Protein AF-A0A7U7GAV8-F1 (afdb_monomer_lite)

Secondary structure (DSSP, 8-st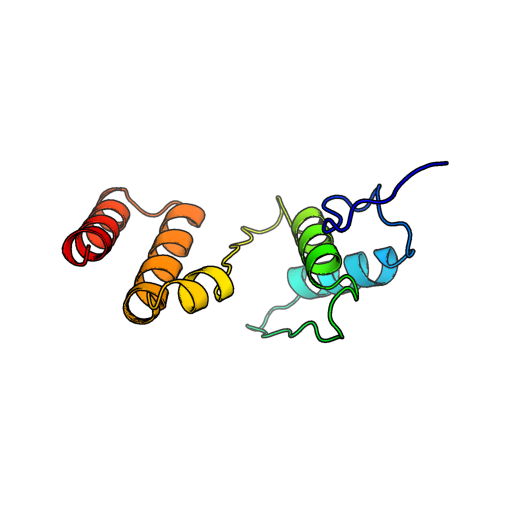ate):
-----S----SGGG-SS--HHHHHHHHHHHHH--S---------TTSSHHHHHHHHHHHHBTTB------HHHHHHTT-GGGHHHHHHHHHHHHTT--HHHHHHHHHHHHTT-

Foldseek 3Di:
DDDDDLDAAQEPVPDPPPCVVVLQVVLVCVLPPPDDDDDDDDDDPSPRSVNSVNHNCVSCPPVDQDQDDDCVVCVVPVVPVCRV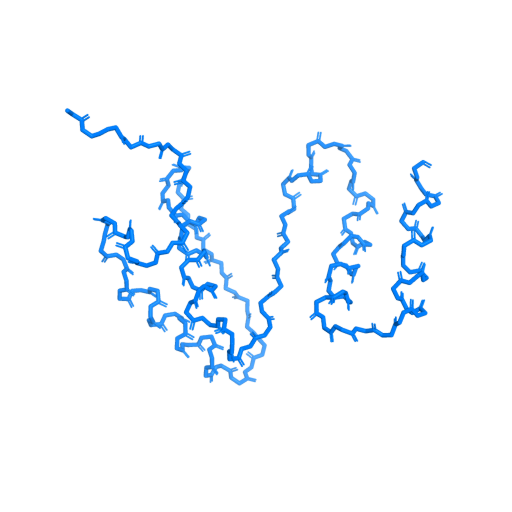LVSVLSVCVSVVHDPVVNVVSVVVNVVVD

pLDDT: mean 87.36, std 10.14, range [46.53, 97.38]

InterPro domains:
  IPR011646 KAP family P-loop domain [PF07693] (20-100)
  IPR027417 P-loop containing nucleoside triphosphate hydrolase [G3DSA:3.40.50.300] (19-111)
  IPR027417 P-loop containing nucleoside triphosphate hydrolase [SSF52540] (10-94)

Organism: NCBI:txid1400861

Radius of gyration: 17.22 Å; chains: 1; bounding box: 37×32×47 Å

Structure (mmCIF, N/CA/C/O backbone):
data_AF-A0A7U7GAV8-F1
#
_entry.id   AF-A0A7U7GAV8-F1
#
loop_
_atom_site.group_PDB
_atom_site.id
_atom_site.type_symbol
_atom_site.label_atom_id
_atom_site.label_alt_id
_atom_site.label_comp_id
_atom_site.label_asym_id
_atom_site.label_entity_id
_atom_site.label_seq_id
_atom_site.pdbx_PDB_ins_code
_atom_site.Cartn_x
_atom_site.Cartn_y
_atom_site.Cartn_z
_atom_site.occupancy
_atom_site.B_iso_or_equiv
_atom_site.auth_seq_id
_atom_site.auth_comp_id
_atom_site.auth_asym_id
_atom_site.auth_atom_id
_atom_site.pdbx_PDB_model_num
ATOM 1 N N . MET A 1 1 ? 19.178 15.869 -22.718 1.00 53.53 1 MET A N 1
ATOM 2 C CA . MET A 1 1 ? 19.386 14.672 -21.874 1.00 53.53 1 MET A CA 1
ATOM 3 C C . MET A 1 1 ? 18.225 14.613 -20.892 1.00 53.53 1 MET A C 1
ATOM 5 O O . MET A 1 1 ? 18.012 15.599 -20.199 1.00 53.53 1 MET A O 1
ATOM 9 N N . LYS A 1 2 ? 17.403 13.557 -20.913 1.00 74.19 2 LYS A N 1
ATOM 10 C CA . LYS A 1 2 ? 16.281 13.408 -19.971 1.00 74.19 2 LYS A CA 1
ATOM 11 C C . LYS A 1 2 ? 16.854 12.826 -18.676 1.00 74.19 2 LYS A C 1
ATOM 13 O O . LYS A 1 2 ? 17.406 11.732 -18.713 1.00 74.19 2 LYS A O 1
ATOM 18 N N . GLY A 1 3 ? 16.825 13.593 -17.589 1.00 70.81 3 GLY A N 1
ATOM 19 C CA . GLY A 1 3 ? 17.223 13.104 -16.269 1.00 70.81 3 GLY A CA 1
ATOM 20 C C . GLY A 1 3 ? 16.116 12.237 -15.677 1.00 70.81 3 GLY A C 1
ATOM 21 O O . GLY A 1 3 ? 14.940 12.560 -15.841 1.00 70.81 3 GLY A O 1
ATOM 22 N N . TYR A 1 4 ? 16.491 11.150 -15.010 1.00 70.62 4 TYR A N 1
ATOM 23 C CA . TYR A 1 4 ? 15.569 10.329 -14.232 1.00 70.62 4 TYR A CA 1
ATOM 24 C C . TYR A 1 4 ? 15.815 10.616 -12.759 1.00 70.62 4 TYR A C 1
ATOM 26 O O . TYR A 1 4 ? 16.946 10.542 -12.283 1.00 70.62 4 TYR A O 1
ATOM 34 N N . THR A 1 5 ? 14.760 11.013 -12.063 1.00 77.56 5 THR A N 1
ATOM 35 C CA . THR A 1 5 ? 14.789 11.211 -10.618 1.00 77.56 5 THR A CA 1
ATOM 36 C C . THR A 1 5 ? 14.682 9.861 -9.927 1.00 77.56 5 THR A C 1
ATOM 38 O O . THR A 1 5 ? 13.912 9.012 -10.375 1.00 77.56 5 THR A O 1
ATOM 41 N N . ASP A 1 6 ? 15.410 9.683 -8.827 1.00 82.38 6 ASP A N 1
ATOM 42 C CA . ASP A 1 6 ? 15.304 8.503 -7.965 1.00 82.38 6 ASP A CA 1
ATOM 43 C C . ASP A 1 6 ? 14.013 8.577 -7.131 1.00 82.38 6 ASP A C 1
ATOM 45 O O . ASP A 1 6 ? 14.014 8.891 -5.942 1.00 82.38 6 ASP A O 1
ATOM 49 N N . ILE A 1 7 ? 12.879 8.419 -7.813 1.00 88.56 7 ILE A N 1
ATOM 50 C CA . ILE A 1 7 ? 11.536 8.445 -7.236 1.00 88.56 7 ILE A CA 1
ATOM 51 C C . ILE A 1 7 ? 10.819 7.177 -7.707 1.00 88.56 7 ILE A C 1
ATOM 53 O O . ILE A 1 7 ? 10.904 6.844 -8.894 1.00 88.56 7 ILE A O 1
ATOM 57 N N . PRO A 1 8 ? 10.108 6.466 -6.812 1.00 92.19 8 PRO A N 1
ATOM 58 C CA . PRO A 1 8 ? 9.283 5.335 -7.204 1.00 92.19 8 PRO A CA 1
ATOM 59 C C . PRO A 1 8 ? 8.293 5.699 -8.315 1.00 92.19 8 PRO A C 1
ATOM 61 O O . PRO A 1 8 ? 7.694 6.773 -8.310 1.00 92.19 8 PRO A O 1
ATOM 64 N N . VAL A 1 9 ? 8.095 4.785 -9.262 1.00 93.50 9 VAL A N 1
ATOM 65 C CA . VAL A 1 9 ? 7.081 4.948 -10.308 1.00 93.50 9 VAL A CA 1
ATOM 66 C C . VAL A 1 9 ? 5.702 4.826 -9.669 1.00 93.50 9 VAL A C 1
ATOM 68 O O . VAL A 1 9 ? 5.445 3.901 -8.903 1.00 93.50 9 VAL A O 1
ATOM 71 N N . GLU A 1 10 ? 4.813 5.764 -9.982 1.00 91.94 10 GLU A N 1
ATOM 72 C CA . GLU A 1 10 ? 3.448 5.792 -9.441 1.00 91.94 10 GLU A CA 1
ATOM 73 C C . GLU A 1 10 ? 2.419 5.190 -10.406 1.00 91.94 10 GLU A C 1
ATOM 75 O O . GLU A 1 10 ? 1.396 4.661 -9.976 1.00 91.94 10 GLU A O 1
ATOM 80 N N . LEU A 1 11 ? 2.672 5.270 -11.717 1.00 92.31 11 LEU A N 1
ATOM 81 C CA . LEU A 1 11 ? 1.712 4.897 -12.753 1.00 92.31 11 LEU A CA 1
ATOM 82 C C . LEU A 1 11 ? 2.319 3.893 -13.734 1.00 92.31 11 LEU A C 1
ATOM 84 O O . LEU A 1 11 ? 3.421 4.089 -14.234 1.00 92.31 11 LEU A O 1
ATOM 88 N N . ILE A 1 12 ? 1.533 2.889 -14.122 1.00 91.12 12 ILE A N 1
ATOM 89 C CA . ILE A 1 12 ? 1.899 1.851 -15.105 1.00 91.12 12 ILE A CA 1
ATOM 90 C C . ILE A 1 12 ? 2.304 2.425 -16.479 1.00 91.12 12 ILE A C 1
ATOM 92 O O . ILE A 1 12 ? 3.007 1.782 -17.258 1.00 91.12 12 ILE A O 1
ATOM 96 N N . LYS A 1 13 ? 1.851 3.637 -16.820 1.00 92.38 13 LYS A N 1
ATOM 97 C CA . LYS A 1 13 ? 2.236 4.316 -18.070 1.00 92.38 13 LYS A CA 1
ATOM 98 C C . LYS A 1 13 ? 3.696 4.793 -18.068 1.00 92.38 13 LYS A C 1
ATOM 100 O O . LYS A 1 13 ? 4.243 5.044 -19.135 1.00 92.38 13 LYS A O 1
ATOM 105 N N . AS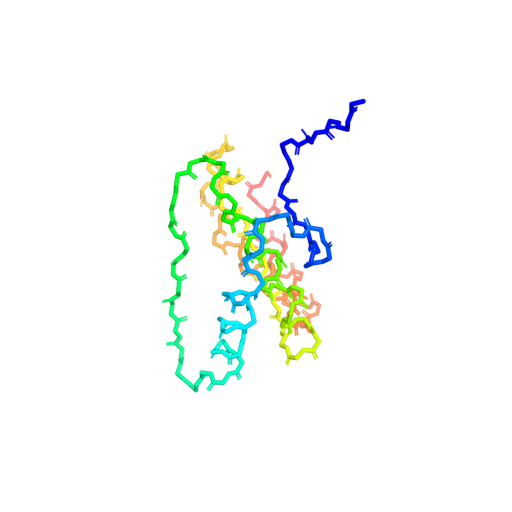P A 1 14 ? 4.275 4.944 -16.880 1.00 91.50 14 ASP A N 1
ATOM 106 C CA . ASP A 1 14 ? 5.633 5.431 -16.653 1.00 91.50 14 ASP A CA 1
ATOM 107 C C . ASP A 1 14 ? 6.600 4.258 -16.369 1.00 91.50 14 ASP A C 1
ATOM 109 O O . ASP A 1 14 ? 7.736 4.470 -15.946 1.00 91.50 14 ASP A O 1
ATOM 113 N N . ASP A 1 15 ? 6.159 3.015 -16.611 1.00 90.12 15 ASP A N 1
ATOM 114 C CA . ASP A 1 15 ? 6.973 1.805 -16.499 1.00 90.12 15 ASP A CA 1
ATOM 115 C C . ASP A 1 15 ? 7.993 1.709 -17.644 1.00 90.12 15 ASP A C 1
ATOM 117 O O . ASP A 1 15 ? 7.664 1.376 -18.780 1.00 90.12 15 ASP A O 1
ATOM 121 N N . ILE A 1 16 ? 9.250 2.015 -17.329 1.00 87.38 16 ILE A N 1
ATOM 122 C CA . ILE A 1 16 ? 10.378 1.958 -18.271 1.00 87.38 16 ILE A CA 1
ATOM 123 C C . ILE A 1 16 ? 10.987 0.549 -18.333 1.00 87.38 16 ILE A C 1
ATOM 125 O O . ILE A 1 16 ? 11.623 0.203 -19.326 1.00 87.38 16 ILE A O 1
ATOM 129 N N . MET A 1 17 ? 10.819 -0.253 -17.277 1.00 86.12 17 MET A N 1
ATOM 130 C CA . MET A 1 17 ? 11.463 -1.565 -17.133 1.00 86.12 17 MET A CA 1
ATOM 131 C C . MET A 1 17 ? 10.596 -2.714 -17.666 1.00 86.12 17 MET A C 1
ATOM 133 O O . MET A 1 17 ? 11.000 -3.868 -17.557 1.00 86.12 17 MET A O 1
ATOM 137 N N . ASP A 1 18 ? 9.429 -2.392 -18.232 1.00 90.88 18 ASP A N 1
ATOM 138 C CA . ASP A 1 18 ? 8.479 -3.329 -18.842 1.00 90.88 18 ASP A CA 1
ATOM 139 C C . ASP A 1 18 ? 8.095 -4.487 -17.904 1.00 90.88 18 ASP A C 1
ATOM 141 O O . ASP A 1 18 ? 8.020 -5.660 -18.275 1.00 90.88 18 ASP A O 1
ATOM 145 N N . VAL A 1 19 ? 7.860 -4.150 -16.634 1.00 92.75 19 VAL A N 1
ATOM 146 C CA . VAL A 1 19 ? 7.440 -5.104 -15.599 1.00 92.75 19 VAL A CA 1
ATOM 147 C C . VAL A 1 19 ? 5.921 -5.246 -15.514 1.00 92.75 19 VAL A C 1
ATOM 149 O O . VAL A 1 19 ? 5.427 -6.019 -14.689 1.00 92.75 19 VAL A O 1
ATOM 152 N N . ARG A 1 20 ? 5.167 -4.538 -16.365 1.00 94.81 20 ARG A N 1
ATOM 153 C CA . ARG A 1 20 ? 3.696 -4.557 -16.428 1.00 94.81 20 ARG A CA 1
ATOM 154 C C . ARG A 1 20 ? 3.093 -5.959 -16.351 1.00 94.81 20 ARG A C 1
ATOM 156 O O . ARG A 1 20 ? 2.147 -6.146 -15.593 1.00 94.81 20 ARG A O 1
ATOM 163 N N . VAL A 1 21 ? 3.653 -6.942 -17.058 1.00 95.69 21 VAL A N 1
ATOM 164 C CA . VAL A 1 21 ? 3.138 -8.325 -17.041 1.00 95.69 21 VAL A CA 1
ATOM 165 C C . VAL A 1 21 ? 3.102 -8.915 -15.625 1.00 95.69 21 VAL A C 1
ATOM 167 O O . VAL A 1 21 ? 2.141 -9.589 -15.253 1.00 95.69 21 VAL A O 1
ATOM 170 N N . TYR A 1 22 ? 4.105 -8.609 -14.795 1.00 95.50 22 TYR A N 1
ATOM 171 C CA . TYR A 1 22 ? 4.157 -9.046 -13.400 1.00 95.50 22 TYR A CA 1
ATOM 172 C C . TYR A 1 22 ? 3.155 -8.283 -12.532 1.00 95.50 22 TYR A C 1
ATOM 174 O O . TYR A 1 22 ? 2.541 -8.876 -11.647 1.00 95.50 22 TYR A O 1
ATOM 182 N N . ILE A 1 23 ? 2.970 -6.984 -12.794 1.00 96.62 23 ILE A N 1
ATOM 183 C CA . ILE A 1 23 ? 1.974 -6.153 -12.103 1.00 96.62 23 ILE A CA 1
ATOM 184 C C . ILE A 1 23 ? 0.570 -6.693 -12.344 1.00 96.62 23 ILE A C 1
ATOM 186 O O . ILE A 1 23 ? -0.175 -6.893 -11.386 1.00 96.62 23 ILE A O 1
ATOM 190 N N . GLU A 1 24 ? 0.216 -6.932 -13.604 1.00 96.38 24 GLU A N 1
ATOM 191 C CA . GLU A 1 24 ? -1.109 -7.406 -14.002 1.00 96.38 24 GLU A CA 1
ATOM 192 C C . GLU A 1 24 ? -1.374 -8.798 -13.425 1.00 96.38 24 GLU A C 1
ATOM 194 O O . GLU A 1 24 ? -2.351 -8.972 -12.698 1.00 96.38 24 GLU A O 1
ATOM 199 N N . SER A 1 25 ? -0.442 -9.738 -13.614 1.00 97.00 25 SER A N 1
ATOM 200 C CA . SER A 1 25 ? -0.577 -11.113 -13.110 1.00 97.00 25 SER A CA 1
ATOM 201 C C . SER A 1 25 ? -0.733 -11.165 -11.586 1.00 97.00 25 SER A C 1
ATOM 203 O O . SER A 1 25 ? -1.594 -11.872 -11.061 1.00 97.00 25 SER A O 1
ATOM 205 N N . LEU A 1 26 ? 0.081 -10.401 -10.846 1.00 96.88 26 LEU A N 1
ATOM 206 C CA . LEU A 1 26 ? -0.012 -10.371 -9.386 1.00 96.88 26 LEU A CA 1
ATOM 207 C C . LEU A 1 26 ? -1.289 -9.664 -8.911 1.00 96.88 26 LEU A C 1
ATOM 209 O O . LEU A 1 26 ? -1.877 -10.068 -7.911 1.00 96.88 26 LEU A O 1
ATOM 213 N N . SER A 1 27 ? -1.747 -8.639 -9.630 1.00 96.88 27 SER A N 1
ATOM 214 C CA . SER A 1 27 ? -3.004 -7.953 -9.316 1.00 96.88 27 SER A CA 1
ATOM 215 C C . SER A 1 27 ? -4.209 -8.865 -9.531 1.00 96.88 27 SER A C 1
ATOM 217 O O . SER A 1 27 ? -5.104 -8.894 -8.690 1.00 96.88 27 SER A O 1
ATOM 219 N N . GLU A 1 28 ? -4.227 -9.640 -10.616 1.00 97.38 28 GLU A N 1
ATOM 220 C CA . GLU A 1 28 ? -5.255 -10.657 -10.864 1.00 97.38 28 GLU A CA 1
ATOM 221 C C . GLU A 1 28 ? -5.267 -11.719 -9.765 1.00 97.38 28 GLU A C 1
ATOM 223 O O . GLU A 1 28 ? -6.332 -12.029 -9.230 1.00 97.38 28 GLU A O 1
ATOM 228 N N . PHE A 1 29 ? -4.090 -12.204 -9.358 1.00 96.81 29 PHE A N 1
ATOM 229 C CA . PHE A 1 29 ? -3.973 -13.128 -8.233 1.00 96.81 29 PHE A CA 1
ATOM 230 C C . PHE A 1 29 ? -4.543 -12.533 -6.938 1.00 96.81 29 PHE A C 1
ATOM 232 O O . PHE A 1 29 ? -5.350 -13.181 -6.278 1.00 96.81 29 PHE A O 1
ATOM 239 N N . ILE A 1 30 ? -4.177 -11.294 -6.587 1.00 96.12 30 ILE A N 1
ATOM 240 C CA . ILE A 1 30 ? -4.674 -10.615 -5.376 1.00 96.12 30 ILE A CA 1
ATOM 241 C C . ILE A 1 30 ? -6.203 -10.477 -5.402 1.00 96.12 30 ILE A C 1
ATOM 243 O O . ILE A 1 30 ? -6.848 -10.666 -4.375 1.00 96.12 30 ILE A O 1
ATOM 247 N N . LEU A 1 31 ? -6.788 -10.159 -6.560 1.00 96.12 31 LEU A N 1
ATOM 248 C CA . LEU A 1 31 ? -8.235 -9.975 -6.710 1.00 96.12 31 LEU A CA 1
ATOM 249 C C . LEU A 1 31 ? -9.019 -11.295 -6.698 1.00 96.12 31 LEU A C 1
ATOM 251 O O . LEU A 1 31 ? -10.193 -11.289 -6.335 1.00 96.12 31 LEU A O 1
ATOM 255 N N . GLY A 1 32 ? -8.397 -12.399 -7.117 1.00 96.06 32 GLY A N 1
ATOM 256 C CA . GLY A 1 32 ? -9.017 -13.725 -7.174 1.00 96.06 32 GLY A CA 1
ATOM 257 C C . GLY A 1 32 ? -8.702 -14.638 -5.986 1.00 96.06 32 GLY A C 1
ATOM 258 O O . GLY A 1 32 ? -9.205 -15.758 -5.940 1.00 96.06 32 GLY A O 1
ATOM 259 N N . CYS A 1 33 ? -7.855 -14.216 -5.044 1.00 94.94 33 CYS A N 1
ATOM 260 C CA . CYS A 1 33 ? -7.440 -15.057 -3.925 1.00 94.94 33 CYS A CA 1
ATOM 261 C C . CYS A 1 33 ? -8.542 -15.152 -2.858 1.00 94.94 33 CYS A C 1
ATOM 263 O O . CYS A 1 33 ? -8.874 -14.167 -2.204 1.00 94.94 33 CYS A O 1
ATOM 265 N N . GLU A 1 34 ? -9.090 -16.352 -2.653 1.00 94.31 34 GLU A N 1
ATOM 266 C CA . GLU A 1 34 ? -10.167 -16.587 -1.676 1.00 94.31 34 GLU A CA 1
ATOM 267 C C . GLU A 1 34 ? -9.664 -16.681 -0.228 1.00 94.31 34 GLU A C 1
ATOM 269 O O . GLU A 1 34 ? -10.396 -16.398 0.720 1.00 94.31 34 GLU A O 1
ATOM 274 N N . THR A 1 35 ? -8.410 -17.094 -0.038 1.00 94.94 35 THR A N 1
ATOM 275 C CA . THR A 1 35 ? -7.814 -17.280 1.288 1.00 94.94 35 THR A CA 1
ATOM 276 C C . THR A 1 35 ? -6.974 -16.071 1.684 1.00 94.94 35 THR A C 1
ATOM 278 O O . THR A 1 35 ? -6.215 -15.580 0.848 1.00 94.94 35 THR A O 1
ATOM 281 N N . PRO A 1 36 ? -6.990 -15.638 2.958 1.00 94.50 36 PRO A N 1
ATOM 282 C CA . PRO A 1 36 ? -6.044 -14.640 3.442 1.00 94.50 36 PRO A CA 1
ATOM 283 C C . PRO A 1 36 ? -4.601 -15.057 3.128 1.00 94.50 36 PRO A C 1
ATOM 285 O O . PRO A 1 36 ? -4.157 -16.132 3.531 1.00 94.50 36 PRO A O 1
ATOM 288 N N . MET A 1 37 ? -3.880 -14.210 2.396 1.00 94.12 37 MET A N 1
ATOM 289 C CA . MET A 1 37 ? -2.539 -14.498 1.890 1.00 94.12 37 MET A CA 1
ATOM 290 C C . MET A 1 37 ? -1.579 -13.365 2.245 1.00 94.12 37 MET A C 1
ATOM 292 O O . MET A 1 37 ? -1.930 -12.189 2.156 1.00 94.12 37 MET A O 1
ATOM 296 N N . THR A 1 38 ? -0.342 -13.726 2.587 1.00 95.31 38 THR A N 1
ATOM 297 C CA . THR A 1 38 ? 0.750 -12.774 2.817 1.00 95.31 38 THR A CA 1
ATOM 298 C C . THR A 1 38 ? 1.758 -12.885 1.682 1.00 95.31 38 THR A C 1
ATOM 300 O O . THR A 1 38 ? 2.303 -13.958 1.437 1.00 95.31 38 THR A O 1
ATOM 303 N N . ILE A 1 39 ? 2.034 -11.768 1.008 1.00 94.44 39 ILE A N 1
ATOM 304 C CA . ILE A 1 39 ? 2.969 -11.695 -0.121 1.00 94.44 39 ILE A CA 1
ATOM 305 C C . ILE A 1 39 ? 4.114 -10.759 0.253 1.00 94.44 39 ILE A C 1
ATOM 307 O O . ILE A 1 39 ? 3.884 -9.646 0.726 1.00 94.44 39 ILE A O 1
ATOM 311 N N . ALA A 1 40 ? 5.350 -11.198 0.022 1.00 95.50 40 ALA A N 1
ATOM 312 C CA . ALA A 1 40 ? 6.542 -10.383 0.215 1.00 95.50 40 ALA A CA 1
ATOM 313 C C . ALA A 1 40 ? 7.175 -10.037 -1.138 1.00 95.50 40 ALA A C 1
ATOM 315 O O . ALA A 1 40 ? 7.446 -10.924 -1.943 1.00 95.50 40 ALA A O 1
ATOM 316 N N . ILE A 1 41 ? 7.457 -8.751 -1.364 1.00 94.44 41 ILE A N 1
ATOM 317 C CA . ILE A 1 41 ? 8.248 -8.279 -2.507 1.00 94.44 41 ILE A CA 1
ATOM 318 C C . ILE A 1 41 ? 9.675 -8.030 -2.015 1.00 94.44 41 ILE A C 1
ATOM 320 O O . ILE A 1 41 ? 9.900 -7.193 -1.139 1.00 94.44 41 ILE A O 1
ATOM 324 N N . GLN A 1 42 ? 10.640 -8.762 -2.568 1.00 94.75 42 GLN A N 1
ATOM 325 C CA . GLN A 1 42 ? 12.043 -8.747 -2.144 1.00 94.75 42 GLN A CA 1
ATOM 326 C C . GLN A 1 42 ? 12.963 -8.264 -3.270 1.00 94.75 42 GLN A C 1
ATOM 328 O O . GLN A 1 42 ? 12.611 -8.323 -4.444 1.00 94.75 42 GLN A O 1
ATOM 333 N N . GLY A 1 43 ? 14.137 -7.749 -2.903 1.00 93.25 43 GLY A N 1
ATOM 334 C CA . GLY A 1 43 ? 15.131 -7.222 -3.840 1.00 93.25 43 GLY A CA 1
ATOM 335 C C . GLY A 1 43 ? 15.992 -6.124 -3.220 1.00 93.25 43 GLY A C 1
ATOM 336 O O . GLY A 1 43 ? 15.670 -5.609 -2.144 1.00 93.25 43 GLY A O 1
ATOM 337 N N . ASP A 1 44 ? 17.049 -5.725 -3.918 1.00 95.00 44 ASP A N 1
ATOM 338 C CA . ASP A 1 44 ? 18.036 -4.746 -3.445 1.00 95.00 44 ASP A CA 1
ATOM 339 C C . ASP A 1 44 ? 17.508 -3.305 -3.405 1.00 95.00 44 ASP A C 1
ATOM 341 O O . ASP A 1 44 ? 16.454 -2.973 -3.959 1.00 95.00 44 ASP A O 1
ATOM 345 N N . TRP A 1 45 ? 18.222 -2.406 -2.726 1.00 91.06 45 TRP A N 1
ATOM 346 C CA . TRP A 1 45 ? 17.885 -0.980 -2.752 1.00 91.06 45 TRP A CA 1
ATOM 347 C C . TRP A 1 45 ? 17.889 -0.453 -4.195 1.00 91.06 45 TRP A C 1
ATOM 349 O O . TRP A 1 45 ? 18.776 -0.776 -4.976 1.00 91.06 45 TRP A O 1
ATOM 359 N N . GLY A 1 46 ? 16.875 0.333 -4.563 1.00 89.44 46 GLY A N 1
ATOM 360 C CA . GLY A 1 46 ? 16.727 0.840 -5.933 1.00 89.44 46 GLY A CA 1
ATOM 361 C C . GLY A 1 46 ? 16.173 -0.168 -6.951 1.00 89.44 46 GLY A C 1
ATOM 362 O O . GLY A 1 46 ? 15.951 0.201 -8.097 1.00 89.44 46 GLY A O 1
ATOM 363 N N . SER A 1 47 ? 15.853 -1.409 -6.560 1.00 91.12 47 SER A N 1
ATOM 364 C CA . SER A 1 47 ? 15.334 -2.436 -7.486 1.00 91.12 47 SER A CA 1
ATOM 365 C C . SER A 1 47 ? 13.872 -2.239 -7.936 1.00 91.12 47 SER A C 1
ATOM 367 O O . SER A 1 47 ? 13.293 -3.135 -8.540 1.00 91.12 47 SER A O 1
ATOM 369 N N . GLY A 1 48 ? 13.226 -1.121 -7.585 1.00 92.38 48 GLY A N 1
ATOM 370 C CA . GLY A 1 48 ? 11.850 -0.824 -8.006 1.00 92.38 48 GLY A CA 1
ATOM 371 C C . GLY A 1 48 ? 10.728 -1.493 -7.197 1.00 92.38 48 GLY A C 1
ATOM 372 O O . GLY A 1 48 ? 9.590 -1.503 -7.651 1.00 92.38 48 GLY A O 1
ATOM 373 N N . LYS A 1 49 ? 10.985 -2.014 -5.988 1.00 94.75 49 LYS A N 1
ATOM 374 C CA . LYS A 1 49 ? 9.938 -2.646 -5.146 1.00 94.75 49 LYS A CA 1
ATOM 375 C C . LYS A 1 49 ? 8.762 -1.712 -4.847 1.00 94.75 49 LYS A C 1
ATOM 377 O O . LYS A 1 49 ? 7.613 -2.090 -5.035 1.00 94.75 49 LYS A O 1
ATOM 382 N N . THR A 1 50 ? 9.047 -0.481 -4.419 1.00 94.69 50 THR A N 1
ATOM 383 C CA . THR A 1 50 ? 8.005 0.519 -4.141 1.00 94.69 50 THR A CA 1
ATOM 384 C C . THR A 1 50 ? 7.242 0.881 -5.412 1.00 94.69 50 THR A C 1
ATOM 386 O O . THR A 1 50 ? 6.018 0.934 -5.388 1.00 94.69 50 THR A O 1
ATOM 389 N N . SER A 1 51 ? 7.947 1.024 -6.540 1.00 95.31 51 SER A N 1
ATOM 390 C CA . SER A 1 51 ? 7.340 1.225 -7.859 1.00 95.31 51 SER A CA 1
ATOM 391 C C . SER A 1 51 ? 6.360 0.103 -8.213 1.00 95.31 51 SER A C 1
ATOM 393 O O . SER A 1 51 ? 5.229 0.358 -8.618 1.00 95.31 51 SER A O 1
ATOM 395 N N . MET A 1 52 ? 6.769 -1.152 -8.003 1.00 95.44 52 MET A N 1
ATOM 396 C CA . MET A 1 52 ? 5.930 -2.329 -8.219 1.00 95.44 52 MET A CA 1
ATOM 397 C C . MET A 1 52 ? 4.674 -2.282 -7.340 1.00 95.44 52 MET A C 1
ATOM 399 O O . MET A 1 52 ? 3.564 -2.448 -7.841 1.00 95.44 52 MET A O 1
ATOM 403 N N . 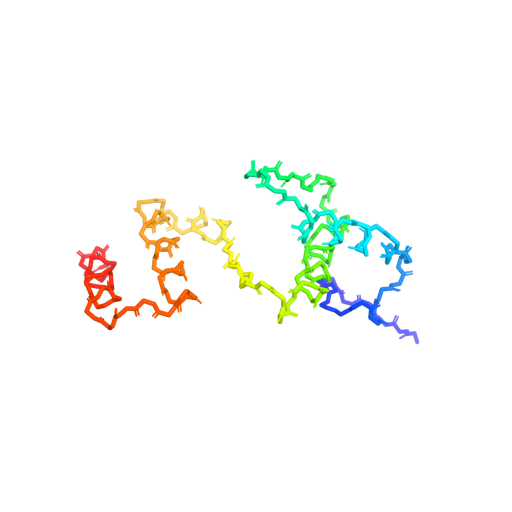MET A 1 53 ? 4.827 -1.992 -6.045 1.00 95.75 53 MET A N 1
ATOM 404 C CA . MET A 1 53 ? 3.694 -1.880 -5.123 1.00 95.75 53 MET A CA 1
ATOM 405 C C . MET A 1 53 ? 2.720 -0.754 -5.514 1.00 95.75 53 MET A C 1
ATOM 407 O O . MET A 1 53 ? 1.507 -0.947 -5.427 1.00 95.75 53 MET A O 1
ATOM 411 N N . ASN A 1 54 ? 3.221 0.398 -5.968 1.00 95.75 54 ASN A N 1
ATOM 412 C CA . ASN A 1 54 ? 2.393 1.515 -6.434 1.00 95.75 54 ASN A CA 1
ATOM 413 C C . ASN A 1 54 ? 1.579 1.141 -7.679 1.00 95.75 54 ASN A C 1
ATOM 415 O O . ASN A 1 54 ? 0.375 1.390 -7.738 1.00 95.75 54 ASN A O 1
ATOM 419 N N . MET A 1 55 ? 2.215 0.486 -8.650 1.00 96.56 55 MET A N 1
ATOM 420 C CA . MET A 1 55 ? 1.545 0.035 -9.869 1.00 96.56 55 MET A CA 1
ATOM 421 C C . MET A 1 55 ? 0.497 -1.053 -9.587 1.00 96.56 55 MET A C 1
ATOM 423 O O . MET A 1 55 ? -0.601 -0.997 -10.139 1.00 96.56 55 MET A O 1
ATOM 427 N N . ILE A 1 56 ? 0.772 -1.988 -8.668 1.00 96.62 56 ILE A N 1
ATOM 428 C CA . ILE A 1 56 ? -0.227 -2.965 -8.194 1.00 96.62 56 ILE A CA 1
ATOM 429 C C . ILE A 1 56 ? -1.399 -2.239 -7.535 1.00 96.62 56 ILE A C 1
ATOM 431 O O . ILE A 1 56 ? -2.556 -2.494 -7.869 1.00 96.62 56 ILE A O 1
ATOM 435 N N . LYS A 1 57 ? -1.116 -1.286 -6.636 1.00 95.75 57 LYS A N 1
ATOM 436 C CA . LYS A 1 57 ? -2.146 -0.465 -5.990 1.00 95.75 57 LYS A CA 1
ATOM 437 C C . LYS A 1 57 ? -3.019 0.235 -7.031 1.00 95.75 57 LYS A C 1
ATOM 439 O O . LYS A 1 57 ? -4.240 0.228 -6.887 1.00 95.75 57 LYS A O 1
ATOM 444 N N . GLN A 1 58 ? -2.427 0.799 -8.082 1.00 95.31 58 GLN A N 1
ATOM 445 C CA . GLN A 1 58 ? -3.171 1.407 -9.184 1.00 95.31 58 GLN A CA 1
ATOM 446 C C . GLN A 1 58 ? -4.112 0.395 -9.863 1.00 95.31 58 GLN A C 1
ATOM 448 O O . GLN A 1 58 ? -5.279 0.714 -10.078 1.00 95.31 58 GLN A O 1
ATOM 453 N N . ALA A 1 59 ? -3.636 -0.817 -10.159 1.00 95.25 59 ALA A N 1
ATOM 454 C CA . ALA A 1 59 ? -4.397 -1.850 -10.869 1.00 95.25 59 ALA A CA 1
ATOM 455 C C . ALA A 1 59 ? -5.576 -2.443 -10.065 1.00 95.25 59 ALA A C 1
ATOM 457 O O . ALA A 1 59 ? -6.574 -2.881 -10.650 1.00 95.25 59 ALA A O 1
ATOM 458 N N . ILE A 1 60 ? -5.474 -2.455 -8.732 1.00 95.31 60 ILE A N 1
ATOM 459 C CA . ILE A 1 60 ? -6.511 -2.994 -7.830 1.00 95.31 60 ILE A CA 1
ATOM 460 C C . ILE A 1 60 ? -7.450 -1.915 -7.261 1.00 95.31 60 ILE A C 1
ATOM 462 O O . ILE A 1 60 ? -8.516 -2.242 -6.730 1.00 95.31 60 ILE A O 1
ATOM 466 N N . THR A 1 61 ? -7.081 -0.632 -7.358 1.00 92.81 61 THR A N 1
ATOM 467 C CA . THR A 1 61 ? -7.905 0.480 -6.853 1.00 92.81 61 THR A CA 1
ATOM 468 C C . THR A 1 61 ? -9.257 0.518 -7.568 1.00 92.81 61 THR A C 1
ATOM 470 O O . THR A 1 61 ? -9.340 0.380 -8.786 1.00 92.81 61 THR A O 1
ATOM 473 N N . GLY A 1 62 ? -10.333 0.703 -6.798 1.00 92.38 62 GLY A N 1
ATOM 474 C CA . GLY A 1 62 ? -11.714 0.702 -7.296 1.00 92.38 62 GLY A CA 1
ATOM 475 C C . GLY A 1 62 ? -12.373 -0.681 -7.309 1.00 92.38 62 GLY A C 1
ATOM 476 O O . GLY A 1 62 ? -13.591 -0.761 -7.424 1.00 92.38 62 GLY A O 1
ATOM 477 N N . LYS A 1 63 ? -11.593 -1.756 -7.139 1.00 94.38 63 LYS A N 1
ATOM 478 C CA . LYS A 1 63 ? -12.103 -3.128 -6.963 1.00 94.38 63 LYS A CA 1
ATOM 479 C C . LYS A 1 63 ? -12.056 -3.567 -5.501 1.00 94.38 63 LYS A C 1
ATOM 481 O O . LYS A 1 63 ? -12.951 -4.260 -5.037 1.00 94.38 63 LYS A O 1
ATOM 486 N N . ILE A 1 64 ? -11.023 -3.130 -4.781 1.00 92.62 64 ILE A N 1
ATOM 487 C CA . ILE A 1 64 ? -10.840 -3.334 -3.340 1.00 92.62 64 ILE A CA 1
ATOM 488 C C . ILE A 1 64 ? -10.352 -2.038 -2.682 1.00 92.62 64 ILE A C 1
ATOM 490 O O . ILE A 1 64 ? -10.007 -1.077 -3.375 1.00 92.62 64 ILE A O 1
ATOM 494 N N . VAL A 1 65 ? -10.327 -2.006 -1.346 1.00 91.19 65 VAL A N 1
ATOM 495 C CA . VAL A 1 65 ? -9.813 -0.878 -0.553 1.00 91.19 65 VAL A CA 1
ATOM 496 C C . VAL A 1 65 ? -8.349 -1.150 -0.176 1.00 91.19 65 VAL A C 1
ATOM 498 O O . VAL A 1 65 ? -8.097 -1.855 0.801 1.00 91.19 65 VAL A O 1
ATOM 501 N N . PRO A 1 66 ? -7.355 -0.631 -0.927 1.00 92.25 66 PRO A N 1
ATOM 502 C CA . PRO A 1 66 ? -5.955 -0.798 -0.565 1.00 92.25 66 PRO A CA 1
ATOM 503 C C . PRO A 1 66 ? -5.599 0.095 0.627 1.00 92.25 66 PRO A C 1
ATOM 505 O O . PRO A 1 66 ? -5.742 1.320 0.576 1.00 92.25 66 PRO A O 1
ATOM 508 N N . ILE A 1 67 ? -5.066 -0.513 1.682 1.00 92.19 67 ILE A N 1
ATOM 509 C CA . ILE A 1 67 ? -4.584 0.189 2.874 1.00 92.19 67 ILE A CA 1
ATOM 510 C C . ILE A 1 67 ? -3.062 0.248 2.801 1.00 92.19 67 ILE A C 1
ATOM 512 O O . ILE A 1 67 ? -2.396 -0.774 2.653 1.00 92.19 67 ILE A O 1
ATOM 516 N N . TRP A 1 68 ? -2.511 1.460 2.860 1.00 91.38 68 TRP A N 1
ATOM 517 C CA . TRP A 1 68 ? -1.078 1.696 2.711 1.00 91.38 68 TRP A CA 1
ATOM 518 C C . TRP A 1 68 ? -0.477 2.192 4.018 1.00 91.38 68 TRP A C 1
ATOM 520 O O . TRP A 1 68 ? -0.920 3.205 4.565 1.00 91.38 68 TRP A O 1
ATOM 530 N N . PHE A 1 69 ? 0.554 1.499 4.492 1.00 90.75 69 PHE A N 1
ATOM 531 C CA . PHE A 1 69 ? 1.195 1.792 5.764 1.00 90.75 69 PHE A CA 1
ATOM 532 C C . PHE A 1 69 ? 2.715 1.661 5.650 1.00 90.75 69 PHE A C 1
ATOM 534 O O . PHE A 1 69 ? 3.225 0.613 5.259 1.00 90.75 69 PHE A O 1
ATOM 541 N N . ASN A 1 70 ? 3.440 2.731 5.984 1.00 88.44 70 ASN A N 1
ATOM 542 C CA . ASN A 1 70 ? 4.899 2.766 5.937 1.00 88.44 70 ASN A CA 1
ATOM 543 C C . ASN A 1 70 ? 5.477 2.649 7.351 1.00 88.44 70 ASN A C 1
ATOM 545 O O . ASN A 1 70 ? 5.510 3.621 8.102 1.00 88.44 70 ASN A O 1
ATOM 549 N N . THR A 1 71 ? 5.971 1.465 7.698 1.00 86.81 71 THR A N 1
ATOM 550 C CA . THR A 1 71 ? 6.559 1.189 9.016 1.00 86.81 71 THR A CA 1
ATOM 551 C C . THR A 1 71 ? 7.917 1.867 9.219 1.00 86.81 71 THR A C 1
ATOM 553 O O . THR A 1 71 ? 8.282 2.176 10.353 1.00 86.81 71 THR A O 1
ATOM 556 N N . TRP A 1 72 ? 8.662 2.148 8.143 1.00 82.00 72 TRP A N 1
ATOM 557 C CA . TRP A 1 72 ? 10.022 2.689 8.227 1.00 82.00 72 TRP A CA 1
ATOM 558 C C . TRP A 1 72 ? 10.058 4.093 8.844 1.00 82.00 72 TRP A C 1
ATOM 560 O O . TRP A 1 72 ? 10.979 4.430 9.587 1.00 82.00 72 TRP A O 1
ATOM 570 N N . GLN A 1 73 ? 9.016 4.895 8.616 1.00 78.62 73 GLN A N 1
ATOM 571 C CA . GLN A 1 73 ? 8.889 6.217 9.237 1.00 78.62 73 GLN A CA 1
ATOM 572 C C . GLN A 1 73 ? 8.866 6.121 10.769 1.00 78.62 73 GLN A C 1
ATOM 574 O O . GLN A 1 73 ? 9.549 6.885 11.436 1.00 78.62 73 GLN A O 1
ATOM 579 N N . TYR A 1 74 ? 8.180 5.128 11.333 1.00 78.56 74 TYR A N 1
ATOM 580 C CA . TYR A 1 74 ? 8.086 4.943 12.784 1.00 78.56 74 TYR A CA 1
ATOM 581 C C . TYR A 1 74 ? 9.390 4.442 13.411 1.00 78.56 74 TYR A C 1
ATOM 583 O O . TYR A 1 74 ? 9.674 4.770 14.561 1.00 78.56 74 TYR A O 1
ATOM 591 N N . SER A 1 75 ? 10.202 3.691 12.656 1.00 77.69 75 SER A N 1
ATOM 592 C CA . SER A 1 75 ? 11.523 3.255 13.131 1.00 77.69 75 SER A CA 1
ATOM 593 C C . SER A 1 75 ? 12.529 4.398 13.267 1.00 77.69 75 SER A C 1
ATOM 595 O O . SER A 1 75 ? 13.406 4.323 14.118 1.00 77.69 75 SER A O 1
ATOM 597 N N . GLN A 1 76 ? 12.396 5.467 12.475 1.00 74.62 76 GLN A N 1
ATOM 598 C CA . GLN A 1 76 ? 13.329 6.598 12.523 1.00 74.62 76 GLN A CA 1
ATOM 599 C C . GLN A 1 76 ? 13.126 7.517 13.729 1.00 74.62 76 GLN A C 1
ATOM 601 O O . GLN A 1 76 ? 14.071 8.177 14.145 1.00 74.62 76 GLN A O 1
ATOM 606 N N . PHE A 1 77 ? 11.910 7.577 14.277 1.00 74.44 77 PHE A N 1
ATOM 607 C CA . PHE A 1 77 ? 11.547 8.524 15.337 1.00 74.44 77 PHE A CA 1
ATOM 608 C C . PHE A 1 77 ? 11.404 7.872 16.721 1.00 74.44 77 PHE A C 1
ATOM 610 O O . PHE A 1 77 ? 10.813 8.472 17.609 1.00 74.44 77 PHE A O 1
ATOM 617 N N . GLU A 1 78 ? 11.875 6.630 16.901 1.00 66.69 78 GLU A N 1
ATOM 618 C CA . GLU A 1 78 ? 11.688 5.839 18.137 1.00 66.69 78 GLU A CA 1
ATOM 619 C C . GLU A 1 78 ? 10.209 5.705 18.573 1.00 66.69 78 GLU A C 1
ATOM 621 O O . GLU A 1 78 ? 9.888 5.387 19.715 1.00 66.69 78 GLU A O 1
ATOM 626 N N . MET A 1 79 ? 9.272 5.865 17.633 1.00 73.88 79 MET A N 1
ATOM 627 C CA . MET A 1 79 ? 7.821 5.841 17.859 1.00 73.88 79 MET A CA 1
ATOM 628 C C . MET A 1 79 ? 7.239 4.420 17.797 1.00 73.88 79 MET A C 1
ATOM 630 O O . MET A 1 79 ? 6.094 4.217 17.385 1.00 73.88 79 MET A O 1
ATOM 634 N N . ALA A 1 80 ? 8.024 3.409 18.178 1.00 74.00 80 ALA A N 1
ATOM 635 C CA . ALA A 1 80 ? 7.646 2.001 18.045 1.00 74.00 80 ALA A CA 1
ATOM 636 C C . ALA A 1 80 ? 6.386 1.649 18.857 1.00 74.00 80 ALA A C 1
ATOM 638 O O . ALA A 1 80 ? 5.551 0.873 18.391 1.00 74.00 80 ALA A O 1
ATOM 639 N N . SER A 1 81 ? 6.203 2.276 20.024 1.00 78.44 81 SER A N 1
ATOM 640 C CA . SER A 1 81 ? 5.000 2.149 20.862 1.00 78.44 81 SER A CA 1
ATOM 641 C C . SER A 1 81 ? 3.716 2.599 20.152 1.00 78.44 81 SER A C 1
ATOM 643 O O . SER A 1 81 ? 2.631 2.126 20.487 1.00 78.44 81 SER A O 1
ATOM 645 N N . TYR A 1 82 ? 3.826 3.462 19.138 1.00 80.06 82 TYR A N 1
ATOM 646 C CA . TYR A 1 82 ? 2.691 4.028 18.403 1.00 80.06 82 TYR A CA 1
ATOM 647 C C . TYR A 1 82 ? 2.399 3.322 17.088 1.00 80.06 82 TYR A C 1
ATOM 649 O O . TYR A 1 82 ? 1.380 3.619 16.460 1.00 80.06 82 TYR A O 1
ATOM 657 N N . LEU A 1 83 ? 3.251 2.383 16.672 1.00 86.38 83 LEU A N 1
ATOM 658 C CA . LEU A 1 83 ? 3.118 1.688 15.397 1.00 86.38 83 LEU A CA 1
ATOM 659 C C . LEU A 1 83 ? 1.754 0.998 15.278 1.00 86.38 83 LEU A C 1
ATOM 661 O O . LEU A 1 83 ? 1.024 1.228 14.316 1.00 86.38 83 LEU A O 1
ATOM 665 N N . SER A 1 84 ? 1.390 0.202 16.285 1.00 87.25 84 SER A N 1
ATOM 666 C CA . SER A 1 84 ? 0.150 -0.581 16.288 1.00 87.25 84 SER A CA 1
ATOM 667 C C . SER A 1 84 ? -1.093 0.308 16.286 1.00 87.25 84 SER A C 1
ATOM 669 O O . SER A 1 84 ? -2.019 0.073 15.515 1.00 87.25 84 SER A O 1
ATOM 671 N N . ILE A 1 85 ? -1.102 1.367 17.104 1.00 86.38 85 ILE A N 1
ATOM 672 C CA . ILE A 1 85 ? -2.224 2.317 17.176 1.00 86.38 85 ILE A CA 1
ATOM 673 C C . ILE A 1 85 ? -2.348 3.100 15.865 1.00 86.38 85 ILE A C 1
ATOM 675 O O . ILE A 1 85 ? -3.457 3.317 15.377 1.00 86.38 85 ILE A O 1
ATOM 679 N N . SER A 1 86 ? -1.224 3.486 15.261 1.00 86.38 86 SER A N 1
ATOM 680 C CA . SER A 1 86 ? -1.209 4.198 13.980 1.00 86.38 86 SER A CA 1
ATOM 681 C C . SER A 1 86 ? -1.700 3.321 12.831 1.00 86.38 86 SER A C 1
ATOM 683 O O . SER A 1 86 ? -2.469 3.789 11.991 1.00 86.38 86 SER A O 1
ATOM 685 N N . LEU A 1 87 ? -1.306 2.044 12.813 1.00 88.75 87 LEU A N 1
ATOM 686 C CA . LEU A 1 87 ? -1.791 1.068 11.840 1.00 88.75 87 LEU A CA 1
ATOM 687 C C . LEU A 1 87 ? -3.306 0.875 11.967 1.00 88.75 87 LEU A C 1
ATOM 689 O O . LEU A 1 87 ? -4.015 0.973 10.967 1.00 88.75 87 LEU A O 1
ATOM 693 N N . LEU A 1 88 ? -3.806 0.659 13.189 1.00 89.19 88 LEU A N 1
ATOM 694 C CA . LEU A 1 88 ? -5.242 0.519 13.454 1.00 89.19 88 LEU A CA 1
ATOM 695 C C . LEU A 1 88 ? -6.018 1.781 13.067 1.00 89.19 88 LEU A C 1
ATOM 697 O O . LEU A 1 88 ? -7.077 1.686 12.455 1.00 89.19 88 LEU A O 1
ATOM 701 N N . SER A 1 89 ? -5.475 2.961 13.367 1.00 86.88 89 SER A N 1
ATOM 702 C CA . SER A 1 89 ? -6.097 4.239 13.004 1.00 86.88 89 SER A CA 1
ATOM 703 C C . SER A 1 89 ? -6.204 4.405 11.486 1.00 86.88 89 SER A C 1
ATOM 705 O O . SER A 1 89 ? -7.269 4.759 10.987 1.00 86.88 89 SER A O 1
ATOM 707 N N . ASN A 1 90 ? -5.134 4.088 10.746 1.00 88.06 90 ASN A N 1
ATOM 708 C CA . ASN A 1 90 ? -5.135 4.103 9.279 1.00 88.06 90 ASN A CA 1
ATOM 709 C C . ASN A 1 90 ? -6.162 3.106 8.718 1.00 88.06 90 ASN A C 1
ATOM 711 O O . ASN A 1 90 ? -6.922 3.438 7.810 1.00 88.06 90 ASN A O 1
ATOM 715 N N . PHE A 1 91 ? -6.241 1.915 9.315 1.00 90.38 91 PHE A N 1
ATOM 716 C CA . PHE A 1 91 ? -7.204 0.894 8.924 1.00 90.38 91 PHE A CA 1
ATOM 717 C C . PHE A 1 91 ? -8.651 1.375 9.099 1.00 90.38 91 PHE A C 1
ATOM 719 O O . PHE A 1 91 ? -9.415 1.350 8.135 1.00 90.38 91 PHE A O 1
ATOM 726 N N . LEU A 1 92 ? -9.012 1.877 10.288 1.00 89.94 92 LEU A N 1
ATOM 727 C CA . LEU A 1 92 ? -10.363 2.372 10.580 1.00 89.94 92 LEU A CA 1
ATOM 728 C C . LEU A 1 92 ? -10.774 3.546 9.683 1.00 89.94 92 LEU A C 1
ATOM 730 O O . LEU A 1 92 ? -11.915 3.596 9.221 1.00 89.94 92 LEU A O 1
ATOM 734 N N . GLU A 1 93 ? -9.850 4.467 9.410 1.00 86.75 93 GLU A N 1
ATOM 735 C CA . GLU A 1 93 ? -10.104 5.594 8.510 1.00 86.75 93 GLU A CA 1
ATOM 736 C C . GLU A 1 93 ? -10.417 5.110 7.086 1.00 86.75 93 GLU A C 1
ATOM 738 O O . GLU A 1 93 ? -11.359 5.592 6.457 1.00 86.75 93 GLU A O 1
ATOM 743 N N . LYS A 1 94 ? -9.662 4.129 6.572 1.00 87.75 94 LYS A N 1
ATOM 744 C CA . LYS A 1 94 ? -9.821 3.644 5.192 1.00 87.75 94 LYS A CA 1
ATOM 745 C C . LYS A 1 94 ? -11.042 2.764 4.974 1.00 87.75 94 LYS A C 1
ATOM 747 O O . LYS A 1 94 ? -11.586 2.788 3.873 1.00 87.75 94 LYS A O 1
ATOM 752 N N . ILE A 1 95 ? -11.486 2.026 5.987 1.00 88.75 95 ILE 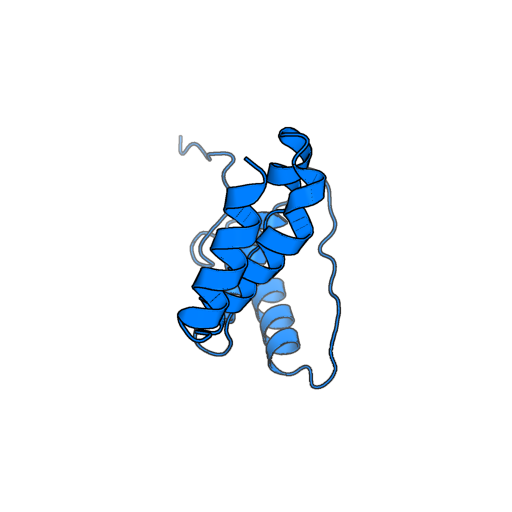A N 1
ATOM 753 C CA . ILE A 1 95 ? -12.723 1.235 5.899 1.00 88.75 95 ILE A CA 1
ATOM 754 C C . ILE A 1 95 ? -13.986 2.074 6.147 1.00 88.75 95 ILE A C 1
ATOM 756 O O . ILE A 1 95 ? -15.087 1.550 6.012 1.00 88.75 95 ILE A O 1
ATOM 760 N N . GLY A 1 96 ? -13.845 3.357 6.506 1.00 86.12 96 GLY A N 1
ATOM 761 C CA . GLY A 1 96 ? -14.977 4.240 6.786 1.00 86.12 96 GLY A CA 1
ATOM 762 C C . GLY A 1 96 ? -15.691 3.915 8.100 1.00 86.12 96 GLY A C 1
ATOM 763 O O . GLY A 1 96 ? -16.914 3.992 8.160 1.00 86.12 96 GLY A O 1
ATOM 764 N N . ALA A 1 97 ? -14.945 3.524 9.140 1.00 84.75 97 ALA A N 1
ATOM 765 C CA . ALA A 1 97 ? -15.513 3.251 10.461 1.00 84.75 97 ALA A CA 1
ATOM 766 C C . ALA A 1 97 ? -16.179 4.500 11.069 1.00 84.75 97 ALA A C 1
ATOM 768 O O . ALA A 1 97 ? -15.802 5.627 10.743 1.00 84.75 97 ALA A O 1
ATOM 769 N N . GLU A 1 98 ? -17.126 4.297 11.986 1.00 88.19 98 GLU A N 1
ATOM 770 C CA . GLU A 1 98 ? -17.871 5.370 12.656 1.00 88.19 98 GLU A CA 1
ATOM 771 C C . GLU A 1 98 ? -16.951 6.403 13.330 1.00 88.19 98 GLU A C 1
ATOM 773 O O . GLU A 1 98 ? -15.897 6.061 13.880 1.00 88.19 98 GLU A O 1
ATOM 778 N N . GLU A 1 99 ? -17.372 7.674 13.332 1.00 85.00 99 GLU A N 1
ATOM 779 C CA . GLU A 1 99 ? -16.594 8.780 13.908 1.00 85.00 99 GLU A CA 1
ATOM 780 C C . GLU A 1 99 ? -16.227 8.542 15.377 1.00 85.00 99 GLU A C 1
ATOM 782 O O . GLU A 1 99 ? -15.131 8.909 15.794 1.00 85.00 99 GLU A O 1
ATOM 787 N N . GLU A 1 100 ? -17.094 7.891 16.157 1.00 87.00 100 GLU A N 1
ATOM 788 C CA . GLU A 1 100 ? -16.818 7.554 17.556 1.00 87.00 100 GLU A CA 1
ATOM 789 C C . GLU A 1 100 ? -15.577 6.658 17.688 1.00 87.00 100 GLU A C 1
ATOM 791 O O . GLU A 1 100 ? -14.664 6.964 18.458 1.00 87.00 100 GLU A O 1
ATOM 796 N N . SER A 1 101 ? -15.488 5.608 16.865 1.00 84.44 101 SER A N 1
ATOM 797 C CA . SER A 1 101 ? -14.349 4.682 16.852 1.00 84.44 101 SER A CA 1
ATOM 798 C C . SER A 1 101 ? -13.057 5.376 16.410 1.00 84.44 101 SER A C 1
ATOM 800 O O . SER A 1 101 ? -11.989 5.160 16.992 1.00 84.44 101 SER A O 1
ATOM 802 N N . GLN A 1 102 ? -13.146 6.257 15.409 1.00 83.38 102 GLN A N 1
ATOM 803 C CA . GLN A 1 102 ? -12.000 7.048 14.951 1.00 83.38 102 GLN A CA 1
ATOM 804 C C . GLN A 1 102 ? -11.530 8.041 16.023 1.00 83.38 102 GLN A C 1
ATOM 806 O O . GLN A 1 102 ? -10.327 8.194 16.252 1.00 83.38 102 GLN A O 1
ATOM 811 N N . ASN A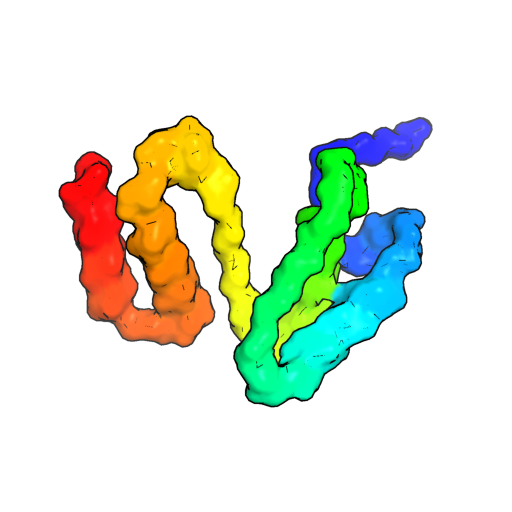 1 103 ? -12.466 8.703 16.706 1.00 84.56 103 ASN A N 1
ATOM 812 C CA . ASN A 1 103 ? -12.176 9.661 17.769 1.00 84.56 103 ASN A CA 1
ATOM 813 C C . ASN A 1 103 ? -11.565 8.977 18.996 1.00 84.56 103 ASN A C 1
ATOM 815 O O . ASN A 1 103 ? -10.602 9.502 19.561 1.00 84.56 103 ASN A O 1
ATOM 819 N N . PHE A 1 104 ? -12.046 7.784 19.356 1.00 85.06 104 PHE A N 1
ATOM 820 C CA . PHE A 1 104 ? -11.464 6.974 20.423 1.00 85.06 104 PHE A CA 1
ATOM 821 C C . PHE A 1 104 ? -9.989 6.650 20.143 1.00 85.06 104 PHE A C 1
ATOM 823 O O . PHE A 1 104 ? -9.127 6.986 20.958 1.00 85.06 104 PHE A O 1
ATOM 830 N N . LEU A 1 105 ? -9.660 6.106 18.964 1.00 81.12 105 LEU A N 1
ATOM 831 C CA . LEU A 1 105 ? -8.263 5.808 18.616 1.00 81.12 105 LEU A CA 1
ATOM 832 C C . LEU A 1 105 ? -7.387 7.064 18.540 1.00 81.12 105 LEU A C 1
ATOM 834 O O . LEU A 1 105 ? -6.257 7.054 19.031 1.00 81.12 105 LEU A O 1
ATOM 838 N N . ARG A 1 106 ? -7.907 8.170 17.991 1.00 77.31 106 ARG A N 1
ATOM 839 C CA . ARG A 1 106 ? -7.189 9.456 17.972 1.00 77.31 106 ARG A CA 1
ATOM 840 C C . ARG A 1 106 ? -6.905 9.973 19.380 1.00 77.31 106 ARG A C 1
ATOM 842 O O . ARG A 1 106 ? -5.858 10.581 19.587 1.00 77.31 106 ARG A O 1
ATOM 849 N N . SER A 1 107 ? -7.801 9.742 20.339 1.00 81.31 107 SER A N 1
ATOM 850 C CA . SER A 1 107 ? -7.580 10.142 21.733 1.00 81.31 107 SER A CA 1
ATOM 851 C C . SER A 1 107 ? -6.434 9.354 22.379 1.00 81.31 107 SER A C 1
ATOM 853 O O . SER A 1 107 ? -5.577 9.953 23.025 1.00 81.31 107 SER A O 1
ATOM 855 N N . ILE A 1 108 ? -6.345 8.047 22.105 1.00 78.69 108 ILE A N 1
ATOM 856 C CA . ILE A 1 108 ? -5.249 7.182 22.563 1.00 78.69 108 ILE A CA 1
ATOM 857 C C . ILE A 1 108 ? -3.926 7.602 21.911 1.00 78.69 108 ILE A C 1
ATOM 859 O O . ILE A 1 108 ? -2.907 7.688 22.591 1.00 78.69 108 ILE A O 1
ATOM 863 N N . ALA A 1 109 ? -3.940 7.915 20.612 1.00 72.06 109 ALA A N 1
ATOM 864 C CA . ALA A 1 109 ? -2.750 8.377 19.900 1.00 72.06 109 ALA A CA 1
ATOM 865 C C . ALA A 1 109 ? -2.245 9.745 20.402 1.00 72.06 109 ALA A C 1
ATOM 867 O O . ALA A 1 109 ? -1.038 9.962 20.459 1.00 72.06 109 ALA A O 1
ATOM 868 N N . LYS A 1 110 ? -3.149 10.664 20.781 1.00 64.75 110 LYS A N 1
ATOM 869 C CA . LYS A 1 110 ? -2.804 11.996 21.316 1.00 64.75 110 LYS A CA 1
ATOM 870 C C . LYS A 1 110 ? -2.358 11.978 22.775 1.00 64.75 110 LYS A C 1
ATOM 872 O O . LYS A 1 110 ? -1.536 12.802 23.143 1.00 64.75 110 LYS A O 1
ATOM 877 N N . GLY A 1 111 ? -2.890 11.075 23.599 1.00 55.50 111 GLY A N 1
ATOM 878 C CA . GLY A 1 111 ? -2.541 10.970 25.022 1.00 55.50 111 GLY A CA 1
ATOM 879 C C . GLY A 1 111 ? -1.119 10.472 25.296 1.00 55.50 111 GLY A C 1
ATOM 880 O O . GLY A 1 111 ? -0.739 10.330 26.453 1.00 55.50 111 GLY A O 1
ATOM 881 N N . ALA A 1 112 ? -0.352 10.182 24.248 1.00 50.59 112 ALA A N 1
ATOM 882 C CA . ALA A 1 112 ? 0.992 9.645 24.339 1.00 50.59 112 ALA A CA 1
ATOM 883 C C . ALA A 1 112 ? 2.060 10.528 23.659 1.00 50.59 112 ALA A C 1
ATOM 885 O O . ALA A 1 112 ? 3.207 10.099 23.527 1.00 50.59 112 ALA A O 1
ATOM 886 N N . ILE A 1 113 ? 1.684 11.741 23.235 1.00 46.53 113 ILE A N 1
ATOM 887 C CA . ILE A 1 113 ? 2.588 12.804 22.766 1.00 46.53 113 ILE A CA 1
ATOM 888 C C . ILE A 1 113 ? 2.667 13.875 23.853 1.00 46.53 113 ILE A C 1
ATOM 890 O O . ILE A 1 113 ? 1.591 14.235 24.383 1.00 46.53 113 ILE A O 1
#

Sequence (113 aa):
MKGYTDIPVELIKDDIMDVRVYIESLSEFILGCETPMTIAIQGDWGSGKTSMMNMIKQAITGKIVPIWFNTWQYSQFEMASYLSISLLSNFLEKIGAEEESQNFLRSIAKGAI